Protein AF-A0A0H3CGR9-F1 (afdb_monomer_lite)

InterPro domains:
  IPR025317 Protein of unknown function DUF4222 [PF13973] (3-52)

Sequence (67 aa):
MFRIIQPNTWHADPHGAPCKILRATHEVIHYIRNGRTCIASMGRFNQDFEPLTKAEAERIAEEIETA

Radius of gyration: 11.43 Å; chains: 1; bounding box: 30×27×22 Å

pLDDT: mean 92.09, std 7.53, range [61.84, 97.81]

Foldseek 3Di:
DDDDDDAQFWKAFLVRFIWGWHDDDQFKTWIDTPNDIDMDTPVCCVVGIGGDDPVSNVVVVVVVVVD

Secondary structure (DSSP, 8-state):
------TT-EEE-TTS-EEEEEEE-SSEEEEEETTEEEEEEHHHHHHH-EEE-HHHHHHHHHHHHH-

Organism: Enterobacter cloacae subsp. cloacae (strain ATCC 13047 / DSM 30054 / NBRC 13535 / NCTC 10005 / WDCM 00083 / NCDC 279-56) (NCBI:txid716541)

Structure (mmCIF, N/CA/C/O backbone):
data_AF-A0A0H3CGR9-F1
#
_entry.id   AF-A0A0H3CGR9-F1
#
loop_
_atom_site.group_PDB
_atom_site.id
_atom_site.type_symbol
_atom_site.label_atom_id
_atom_site.label_alt_id
_atom_site.label_comp_id
_atom_site.label_asym_id
_atom_site.label_entity_id
_atom_site.label_seq_id
_atom_site.pdbx_PDB_ins_code
_atom_site.Cartn_x
_atom_site.Cartn_y
_atom_site.Cartn_z
_atom_site.occupancy
_atom_site.B_iso_or_equiv
_atom_site.auth_seq_id
_atom_site.auth_comp_id
_atom_site.auth_asym_id
_atom_site.auth_atom_id
_atom_site.pdbx_PDB_model_num
ATOM 1 N N . MET A 1 1 ? 17.098 -4.004 2.168 1.00 63.22 1 MET A N 1
ATOM 2 C CA . MET A 1 1 ? 16.453 -5.249 2.645 1.00 63.22 1 MET A CA 1
ATOM 3 C C . MET A 1 1 ? 15.427 -5.662 1.601 1.00 63.22 1 MET A C 1
ATOM 5 O O . MET A 1 1 ? 14.650 -4.809 1.198 1.00 63.22 1 MET A O 1
ATOM 9 N N . PHE A 1 2 ? 15.454 -6.898 1.098 1.00 61.84 2 PHE A N 1
ATOM 10 C CA . PHE A 1 2 ? 14.410 -7.376 0.182 1.00 61.84 2 PHE A CA 1
ATOM 11 C C . PHE A 1 2 ? 13.150 -7.683 0.997 1.00 61.84 2 PHE A C 1
ATOM 13 O O . PHE A 1 2 ? 13.199 -8.502 1.912 1.00 61.84 2 PHE A O 1
ATOM 20 N N . ARG A 1 3 ? 12.037 -7.016 0.686 1.00 76.69 3 ARG A N 1
ATOM 21 C CA . ARG A 1 3 ? 10.731 -7.279 1.294 1.00 76.69 3 ARG A CA 1
ATOM 22 C C . ARG A 1 3 ? 9.851 -8.031 0.302 1.00 76.69 3 ARG A C 1
ATOM 24 O O . ARG A 1 3 ? 9.759 -7.652 -0.862 1.00 76.69 3 ARG A O 1
ATOM 31 N N . ILE A 1 4 ? 9.182 -9.082 0.772 1.00 84.31 4 ILE A N 1
ATOM 32 C CA . ILE A 1 4 ? 8.128 -9.745 0.001 1.00 84.31 4 ILE A CA 1
ATOM 33 C C . ILE A 1 4 ? 6.889 -8.848 0.059 1.00 84.31 4 ILE A C 1
ATOM 35 O O . ILE A 1 4 ? 6.363 -8.582 1.140 1.00 84.31 4 ILE A O 1
ATOM 39 N N . ILE A 1 5 ? 6.442 -8.367 -1.099 1.00 91.19 5 ILE A N 1
ATOM 40 C CA . ILE A 1 5 ? 5.257 -7.515 -1.230 1.00 91.19 5 ILE A CA 1
ATOM 41 C C . ILE A 1 5 ? 4.140 -8.365 -1.813 1.00 91.19 5 ILE A C 1
ATOM 43 O O . ILE A 1 5 ? 4.274 -8.924 -2.902 1.00 91.19 5 ILE A O 1
ATOM 47 N N . GLN A 1 6 ? 3.052 -8.488 -1.060 1.00 91.81 6 GLN A N 1
ATOM 48 C CA . GLN A 1 6 ? 1.927 -9.343 -1.412 1.00 91.81 6 GLN A CA 1
ATOM 49 C C . GLN A 1 6 ? 0.723 -8.493 -1.837 1.00 91.81 6 GLN A C 1
ATOM 51 O O . GLN A 1 6 ? 0.524 -7.394 -1.322 1.00 91.81 6 GLN A O 1
ATOM 56 N N . PRO A 1 7 ? -0.113 -8.974 -2.768 1.00 95.06 7 PRO A N 1
ATOM 57 C CA . PRO A 1 7 ? -1.412 -8.363 -3.021 1.00 95.06 7 PRO A CA 1
ATOM 58 C C . PRO A 1 7 ? -2.263 -8.290 -1.746 1.00 95.06 7 PRO A C 1
ATOM 60 O O . PRO A 1 7 ? -2.163 -9.151 -0.874 1.00 95.06 7 PRO A O 1
ATOM 63 N N . ASN A 1 8 ? -3.144 -7.294 -1.667 1.00 95.44 8 ASN A N 1
ATOM 64 C CA . ASN A 1 8 ? -4.025 -7.026 -0.524 1.00 95.44 8 ASN A CA 1
ATOM 65 C C . ASN A 1 8 ? -3.327 -6.656 0.798 1.00 95.44 8 ASN A C 1
ATOM 67 O O . ASN A 1 8 ? -3.998 -6.611 1.830 1.00 95.44 8 ASN A O 1
ATOM 71 N N . THR A 1 9 ? -2.032 -6.331 0.785 1.00 96.25 9 THR A N 1
ATOM 72 C CA . THR A 1 9 ? -1.364 -5.700 1.934 1.00 96.25 9 THR A CA 1
ATOM 73 C C . THR A 1 9 ? -1.498 -4.181 1.895 1.00 96.25 9 THR A C 1
ATOM 75 O O . THR A 1 9 ? -1.798 -3.593 0.850 1.00 96.25 9 THR A O 1
ATOM 78 N N . TRP A 1 10 ? -1.270 -3.551 3.048 1.00 96.88 10 TRP A N 1
ATOM 79 C CA . TRP A 1 10 ? -1.376 -2.108 3.235 1.00 96.88 10 TRP A CA 1
ATOM 80 C C . TRP A 1 10 ? -0.021 -1.485 3.545 1.00 96.88 10 TRP A C 1
ATOM 82 O O . TRP A 1 10 ? 0.835 -2.101 4.184 1.00 96.88 10 TRP A O 1
ATOM 92 N N . HIS A 1 11 ? 0.170 -0.271 3.044 1.00 96.81 11 HIS A N 1
ATOM 93 C CA . HIS A 1 11 ? 1.381 0.515 3.221 1.00 96.81 11 HIS A CA 1
ATOM 94 C C . HIS A 1 11 ? 1.051 2.001 3.330 1.00 96.81 11 HIS A C 1
ATOM 96 O O . HIS A 1 11 ? 0.045 2.435 2.776 1.00 96.81 11 HIS A O 1
ATOM 102 N N . ALA A 1 12 ? 1.896 2.773 4.001 1.00 96.31 12 ALA A N 1
ATOM 103 C CA . ALA A 1 12 ? 1.850 4.230 3.963 1.00 96.31 12 ALA A CA 1
ATOM 104 C C . ALA A 1 12 ? 2.756 4.731 2.835 1.00 96.31 12 ALA A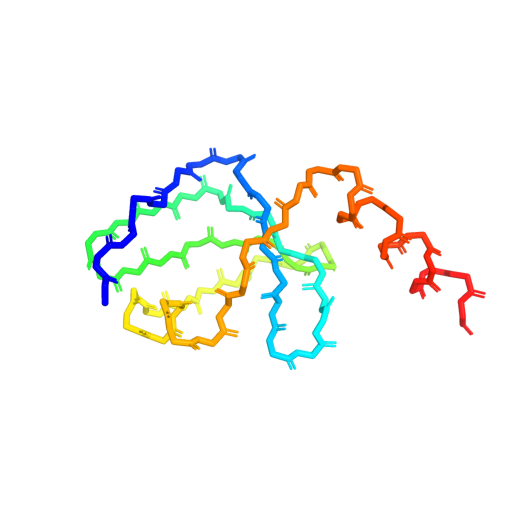 C 1
ATOM 106 O O . ALA A 1 12 ? 3.857 4.207 2.663 1.00 96.31 12 ALA A O 1
ATOM 107 N N . ASP A 1 13 ? 2.311 5.727 2.072 1.00 95.12 13 ASP A N 1
ATOM 108 C CA . ASP A 1 13 ? 3.206 6.473 1.184 1.00 95.12 13 ASP A CA 1
ATOM 109 C C . ASP A 1 13 ? 4.055 7.500 1.973 1.00 95.12 13 ASP A C 1
ATOM 111 O O . ASP A 1 13 ? 3.834 7.680 3.174 1.00 95.12 13 ASP A O 1
ATOM 115 N N . PRO A 1 14 ? 4.998 8.221 1.333 1.00 94.75 14 PRO A N 1
ATOM 116 C CA . PRO A 1 14 ? 5.820 9.239 2.003 1.00 94.75 14 PRO A CA 1
ATOM 117 C C . PRO A 1 14 ? 5.058 10.372 2.696 1.00 94.75 14 PRO A C 1
ATOM 119 O O . PRO A 1 14 ? 5.646 11.121 3.472 1.00 94.75 14 PRO A O 1
ATOM 122 N N . HIS A 1 15 ? 3.773 10.543 2.386 1.00 92.06 15 HIS A N 1
ATOM 123 C CA . HIS A 1 15 ? 2.904 11.548 2.987 1.00 92.06 15 HIS A CA 1
ATOM 124 C C . HIS A 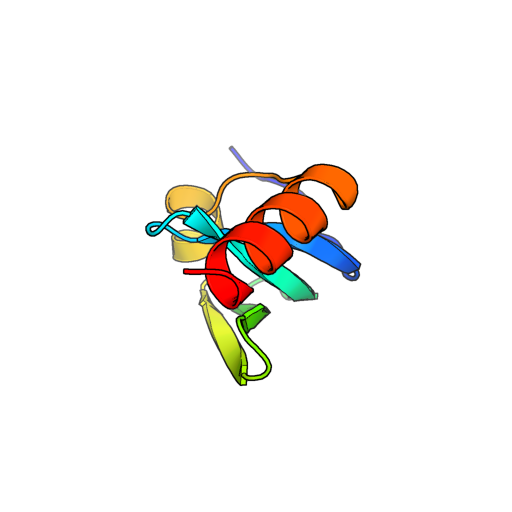1 15 ? 1.992 10.953 4.070 1.00 92.06 15 HIS A C 1
ATOM 126 O O . HIS A 1 15 ? 1.125 11.655 4.582 1.00 92.06 15 HIS A O 1
ATOM 132 N N . GLY A 1 16 ? 2.170 9.673 4.414 1.00 92.62 16 GLY A N 1
ATOM 133 C CA . GLY A 1 16 ? 1.352 8.957 5.389 1.00 92.62 16 GLY A CA 1
ATOM 134 C C . GLY A 1 16 ? 0.025 8.440 4.832 1.00 92.62 16 GLY A C 1
ATOM 135 O O . GLY A 1 16 ? -0.753 7.859 5.583 1.00 92.62 16 GLY A O 1
ATOM 136 N N . ALA A 1 17 ? -0.257 8.610 3.536 1.00 94.69 17 ALA A N 1
ATOM 137 C CA . ALA A 1 17 ? -1.538 8.204 2.973 1.00 94.69 17 ALA A CA 1
ATOM 138 C C . ALA A 1 17 ? -1.601 6.676 2.780 1.00 94.69 17 ALA A C 1
ATOM 140 O O . ALA A 1 17 ? -0.663 6.078 2.231 1.00 94.69 17 ALA A O 1
ATOM 141 N N . PRO A 1 18 ? -2.713 6.026 3.170 1.00 96.81 18 PRO A N 1
ATOM 142 C CA . PRO A 1 18 ? -2.848 4.585 3.075 1.00 96.81 18 PRO A CA 1
ATOM 143 C C . PRO A 1 18 ? -2.940 4.133 1.615 1.00 96.81 18 PRO A C 1
ATOM 145 O O . PRO A 1 18 ? -3.699 4.657 0.796 1.00 96.81 18 PRO A O 1
ATOM 148 N N . CYS A 1 19 ? -2.162 3.105 1.302 1.00 96.75 19 CYS A N 1
ATOM 149 C CA . CYS A 1 19 ? -2.046 2.485 -0.004 1.00 96.75 19 CYS A CA 1
ATOM 150 C C . CYS A 1 19 ? -2.329 0.987 0.111 1.00 96.75 19 CYS A C 1
ATOM 152 O O . CYS A 1 19 ? -1.706 0.297 0.920 1.00 96.75 19 CYS A O 1
ATOM 154 N N . LYS A 1 20 ? -3.214 0.457 -0.738 1.00 97.50 20 LYS A N 1
ATOM 155 C CA . LYS A 1 20 ? -3.467 -0.990 -0.826 1.00 97.50 20 LYS A CA 1
ATOM 156 C C . LYS A 1 20 ? -2.825 -1.575 -2.074 1.00 97.50 20 LYS A C 1
ATOM 158 O O . LYS A 1 20 ? -3.052 -1.086 -3.181 1.00 97.50 20 LYS A O 1
ATOM 163 N N . ILE A 1 21 ? -2.070 -2.658 -1.913 1.00 97.50 21 ILE A N 1
ATOM 164 C CA . ILE A 1 21 ? -1.412 -3.336 -3.032 1.00 97.50 21 ILE A CA 1
ATOM 165 C C . ILE A 1 21 ? -2.429 -4.128 -3.846 1.00 97.50 21 ILE A C 1
ATOM 167 O O . ILE A 1 21 ? -3.157 -4.966 -3.315 1.00 97.50 21 ILE A O 1
ATOM 171 N N . LEU A 1 22 ? -2.448 -3.880 -5.153 1.00 97.50 22 LEU A N 1
ATOM 172 C CA . LEU A 1 22 ? -3.280 -4.603 -6.113 1.00 97.50 22 LEU A CA 1
ATOM 173 C C . LEU A 1 22 ? -2.500 -5.764 -6.732 1.00 97.50 22 LEU A C 1
ATOM 175 O O . LEU A 1 22 ? -2.980 -6.892 -6.773 1.00 97.50 22 LEU A O 1
ATOM 179 N N . ARG A 1 23 ? -1.277 -5.486 -7.198 1.00 96.12 23 ARG A N 1
ATOM 180 C CA . ARG A 1 23 ? -0.345 -6.483 -7.739 1.00 96.12 23 ARG A CA 1
ATOM 181 C C . ARG A 1 23 ? 1.098 -6.018 -7.577 1.00 96.12 23 ARG A C 1
ATOM 183 O O . ARG A 1 23 ? 1.369 -4.821 -7.640 1.00 96.12 23 ARG A O 1
ATOM 190 N N . ALA A 1 24 ? 2.016 -6.967 -7.445 1.00 94.19 24 ALA A N 1
ATOM 191 C CA . ALA A 1 24 ? 3.451 -6.715 -7.420 1.00 94.19 24 ALA A CA 1
ATOM 192 C C . ALA A 1 24 ? 4.153 -7.604 -8.451 1.00 94.19 24 ALA A C 1
ATOM 194 O O . ALA A 1 24 ? 3.814 -8.774 -8.620 1.00 94.19 24 ALA A O 1
ATOM 195 N N . THR A 1 25 ? 5.115 -7.023 -9.155 1.00 91.94 25 THR A N 1
ATOM 196 C CA . THR A 1 25 ? 6.060 -7.717 -10.036 1.00 91.94 25 THR A CA 1
ATOM 197 C C . THR A 1 25 ? 7.478 -7.446 -9.532 1.00 91.94 25 THR A C 1
ATOM 199 O O . THR A 1 25 ? 7.659 -6.715 -8.560 1.00 91.94 25 THR A O 1
ATOM 202 N N . HIS A 1 26 ? 8.496 -8.007 -10.184 1.00 89.12 26 HIS A N 1
ATOM 203 C CA . HIS A 1 26 ? 9.889 -7.742 -9.818 1.00 89.12 26 HIS A CA 1
ATOM 204 C C . HIS A 1 26 ? 10.356 -6.318 -10.177 1.00 89.12 26 HIS A C 1
ATOM 206 O O . HIS A 1 26 ? 11.343 -5.851 -9.617 1.00 89.12 26 HIS A O 1
ATOM 212 N N . GLU A 1 27 ? 9.642 -5.608 -11.058 1.00 92.88 27 GLU A N 1
ATOM 213 C CA . GLU A 1 27 ? 10.006 -4.250 -11.488 1.00 92.88 27 GLU A CA 1
ATOM 214 C C . GLU A 1 27 ? 9.110 -3.182 -10.869 1.00 92.88 27 GLU A C 1
ATOM 216 O O . GLU A 1 27 ? 9.593 -2.135 -10.436 1.00 92.88 27 GLU A O 1
ATOM 221 N N . VAL A 1 28 ? 7.801 -3.442 -10.826 1.00 95.88 28 VAL A N 1
ATOM 222 C CA . VAL A 1 28 ? 6.782 -2.454 -10.458 1.00 95.88 28 VAL A CA 1
ATOM 223 C C . VAL A 1 28 ? 5.710 -3.021 -9.538 1.00 95.88 28 VAL A C 1
ATOM 225 O O . VAL A 1 28 ? 5.370 -4.208 -9.581 1.00 95.88 28 VAL A O 1
ATOM 228 N N . ILE A 1 29 ? 5.123 -2.127 -8.751 1.00 96.62 29 ILE A N 1
ATOM 229 C CA . ILE A 1 29 ? 3.990 -2.377 -7.869 1.00 96.62 29 ILE A CA 1
ATOM 230 C C . ILE A 1 29 ? 2.841 -1.483 -8.297 1.00 96.62 29 ILE A C 1
ATOM 232 O O . ILE A 1 29 ? 3.005 -0.279 -8.493 1.00 96.62 29 ILE A O 1
ATOM 236 N N . HIS A 1 30 ? 1.665 -2.088 -8.391 1.00 97.81 30 HIS A N 1
ATOM 237 C CA . HIS A 1 30 ? 0.409 -1.393 -8.599 1.00 97.81 30 HIS A CA 1
ATOM 238 C C . HIS A 1 30 ? -0.329 -1.336 -7.273 1.00 97.81 30 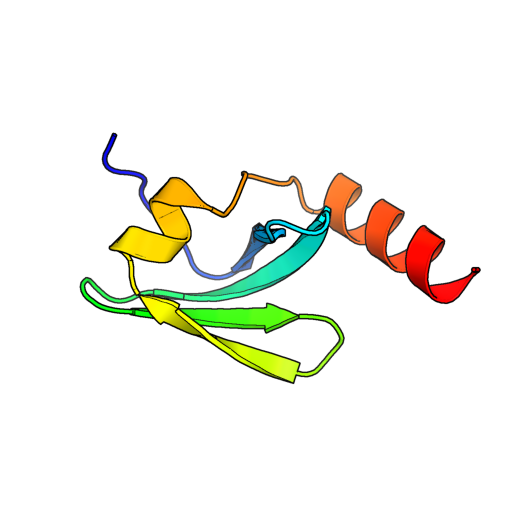HIS A C 1
ATOM 240 O O . HIS A 1 30 ? -0.547 -2.367 -6.630 1.00 97.81 30 HIS A O 1
ATOM 246 N N . TYR A 1 31 ? -0.744 -0.140 -6.891 1.00 97.50 31 TYR A N 1
ATOM 247 C CA . TYR A 1 31 ? -1.457 0.103 -5.649 1.00 97.50 31 TYR A CA 1
ATOM 248 C C . TYR A 1 31 ? -2.592 1.092 -5.881 1.00 97.50 31 TYR A C 1
ATOM 250 O O . TYR A 1 31 ? -2.619 1.796 -6.889 1.00 97.50 31 TYR A O 1
ATOM 258 N N . ILE A 1 32 ? -3.544 1.126 -4.957 1.00 97.00 32 ILE A N 1
ATOM 259 C CA . ILE A 1 32 ? -4.590 2.142 -4.918 1.00 97.00 32 ILE A CA 1
ATOM 260 C C . ILE A 1 32 ? -4.323 3.095 -3.758 1.00 97.00 32 ILE A C 1
ATOM 262 O O . ILE A 1 32 ? -4.013 2.645 -2.655 1.00 97.00 32 ILE A O 1
ATOM 266 N N . ARG A 1 33 ? -4.445 4.396 -4.018 1.00 94.75 33 ARG A N 1
ATOM 267 C CA . ARG A 1 33 ? -4.356 5.476 -3.030 1.00 94.75 33 ARG A CA 1
ATOM 268 C C . ARG A 1 33 ? -5.527 6.424 -3.248 1.00 94.75 33 ARG A C 1
ATOM 270 O O . ARG A 1 33 ? -5.693 6.924 -4.360 1.00 94.75 33 ARG A O 1
ATOM 277 N N . ASN A 1 34 ? -6.346 6.655 -2.223 1.00 90.00 34 ASN A N 1
ATOM 278 C CA . ASN A 1 34 ? -7.525 7.537 -2.278 1.00 90.00 34 ASN A CA 1
ATOM 279 C C . ASN A 1 34 ? -8.395 7.293 -3.533 1.00 90.00 34 ASN A C 1
ATOM 281 O O . ASN A 1 34 ? -8.695 8.211 -4.295 1.00 90.00 34 ASN A O 1
ATOM 285 N N . GLY A 1 35 ? -8.701 6.023 -3.825 1.00 90.75 35 GLY A N 1
ATOM 286 C CA . GLY A 1 35 ? -9.507 5.622 -4.986 1.00 90.75 35 GLY A CA 1
ATOM 287 C C . GLY A 1 35 ? -8.795 5.646 -6.349 1.00 90.75 35 GLY A C 1
ATOM 288 O O . GLY A 1 35 ? -9.387 5.244 -7.349 1.00 90.75 35 GLY A O 1
ATOM 289 N N . ARG A 1 36 ? -7.528 6.074 -6.428 1.00 94.25 36 ARG A N 1
ATOM 290 C CA . ARG A 1 36 ? -6.758 6.154 -7.682 1.00 94.25 36 ARG A CA 1
ATOM 291 C C . ARG A 1 36 ? -5.733 5.036 -7.781 1.00 94.25 36 ARG A C 1
ATOM 293 O O . ARG A 1 36 ? -4.996 4.783 -6.834 1.00 94.25 36 ARG A O 1
ATOM 300 N N . THR A 1 37 ? -5.661 4.392 -8.944 1.00 96.50 37 THR A N 1
ATOM 301 C CA . THR A 1 37 ? -4.606 3.410 -9.224 1.00 96.50 37 THR A CA 1
ATOM 302 C C . THR A 1 37 ? -3.303 4.133 -9.543 1.00 96.50 37 THR A C 1
ATOM 304 O O . THR A 1 37 ? -3.260 5.007 -10.408 1.00 96.50 37 THR A O 1
ATOM 307 N N . CYS A 1 38 ? -2.236 3.740 -8.862 1.00 96.94 38 CYS A N 1
ATOM 308 C CA . CYS A 1 38 ? -0.897 4.284 -8.997 1.00 96.94 38 CYS A CA 1
ATOM 309 C C . CYS A 1 38 ? 0.113 3.157 -9.247 1.00 96.94 38 CYS A C 1
ATOM 311 O O . CYS A 1 38 ? -0.156 1.977 -8.998 1.00 96.94 38 CYS A O 1
ATOM 313 N N . ILE A 1 39 ? 1.281 3.532 -9.768 1.00 97.19 39 ILE A N 1
ATOM 314 C CA . ILE A 1 39 ? 2.382 2.617 -10.076 1.00 97.19 39 ILE A CA 1
ATOM 315 C C . ILE A 1 39 ? 3.664 3.197 -9.483 1.00 97.19 39 ILE A C 1
ATOM 317 O O . ILE A 1 39 ? 3.926 4.391 -9.616 1.00 97.19 39 ILE A O 1
ATOM 321 N N . ALA A 1 40 ? 4.463 2.352 -8.839 1.00 96.50 40 ALA A N 1
ATOM 322 C CA . ALA A 1 40 ? 5.813 2.683 -8.396 1.00 96.50 40 ALA A CA 1
ATOM 323 C C . ALA A 1 40 ? 6.778 1.560 -8.785 1.00 96.50 40 ALA A C 1
ATOM 325 O O . ALA A 1 40 ? 6.371 0.403 -8.893 1.00 96.50 40 ALA A O 1
ATOM 326 N N . SER A 1 41 ? 8.057 1.886 -8.981 1.00 95.88 41 SER A N 1
ATOM 327 C CA . SER A 1 41 ? 9.089 0.856 -9.108 1.00 95.88 41 SER A CA 1
ATOM 328 C C . SER A 1 41 ? 9.280 0.124 -7.777 1.00 95.88 41 SER A C 1
ATOM 330 O O . SER A 1 41 ? 9.085 0.707 -6.708 1.00 95.88 41 SER A O 1
ATOM 332 N N . MET A 1 42 ? 9.716 -1.136 -7.828 1.00 94.00 42 MET A N 1
ATOM 333 C CA . MET A 1 42 ? 10.073 -1.915 -6.636 1.00 94.00 42 MET A CA 1
ATOM 334 C C . MET A 1 42 ? 11.127 -1.202 -5.784 1.00 94.00 42 MET A C 1
ATOM 336 O O . MET A 1 42 ? 11.041 -1.223 -4.559 1.00 94.00 42 MET A O 1
ATOM 340 N N . GLY A 1 43 ? 12.110 -0.553 -6.418 1.00 94.12 43 GLY A N 1
ATOM 341 C CA . GLY A 1 43 ? 13.155 0.198 -5.719 1.00 94.12 43 GLY A CA 1
ATOM 342 C C . GLY A 1 43 ? 12.584 1.368 -4.922 1.00 94.12 43 GLY A C 1
ATOM 343 O O . GLY A 1 43 ? 12.801 1.445 -3.716 1.00 94.12 43 GLY A O 1
ATOM 344 N N . ARG A 1 44 ? 11.782 2.218 -5.578 1.00 94.25 44 ARG A N 1
ATOM 345 C CA . ARG A 1 44 ? 11.134 3.359 -4.922 1.00 94.25 44 ARG A CA 1
ATOM 346 C C . ARG A 1 44 ? 10.239 2.895 -3.783 1.00 94.25 44 ARG A C 1
ATOM 348 O O . ARG A 1 44 ? 10.307 3.425 -2.688 1.00 94.25 44 ARG A O 1
ATOM 355 N N . PHE A 1 45 ? 9.426 1.876 -4.028 1.00 95.06 45 PHE A N 1
ATOM 356 C CA . PHE A 1 45 ? 8.475 1.410 -3.034 1.00 95.06 45 PHE A CA 1
ATOM 357 C C . PHE A 1 45 ? 9.153 0.857 -1.776 1.00 95.06 45 PHE A C 1
ATOM 359 O O . PHE A 1 45 ? 8.730 1.163 -0.671 1.00 95.06 45 PHE A O 1
ATOM 366 N N . ASN A 1 46 ? 10.232 0.084 -1.923 1.00 93.06 46 ASN A N 1
ATOM 367 C CA . ASN A 1 46 ? 10.974 -0.435 -0.769 1.00 93.06 46 ASN A CA 1
ATOM 368 C C . ASN A 1 46 ? 11.685 0.655 0.048 1.00 93.06 46 ASN A C 1
ATOM 370 O O . ASN A 1 46 ? 12.024 0.398 1.198 1.00 93.06 46 ASN A O 1
ATOM 374 N N . GLN A 1 47 ? 11.968 1.813 -0.554 1.00 93.88 47 GLN A N 1
ATOM 375 C CA . GLN A 1 47 ? 12.642 2.931 0.107 1.00 93.88 47 GLN A CA 1
ATOM 376 C C . GLN A 1 47 ? 11.651 3.890 0.774 1.00 93.88 47 GLN A C 1
ATOM 378 O O . GLN A 1 47 ? 11.927 4.394 1.856 1.00 93.88 47 GLN A O 1
ATOM 383 N N . ASP A 1 48 ? 10.530 4.148 0.105 1.00 95.19 48 ASP A N 1
ATOM 384 C CA . ASP A 1 48 ? 9.637 5.262 0.416 1.00 95.19 48 ASP A CA 1
ATOM 385 C C . ASP A 1 48 ? 8.368 4.830 1.175 1.00 95.19 48 ASP A C 1
ATOM 387 O O . ASP A 1 48 ? 7.688 5.682 1.742 1.00 95.19 48 ASP A O 1
ATOM 391 N N . PHE A 1 49 ? 7.995 3.542 1.132 1.00 95.56 49 PHE A N 1
ATOM 392 C CA . PHE A 1 49 ? 6.709 3.062 1.647 1.00 95.56 49 PHE A CA 1
ATOM 393 C C . PHE A 1 49 ? 6.874 2.157 2.862 1.00 95.56 49 PHE A C 1
ATOM 395 O O . PHE A 1 49 ? 7.520 1.106 2.809 1.00 95.56 49 PHE A O 1
ATOM 402 N N . GLU A 1 50 ? 6.149 2.490 3.924 1.00 95.50 50 GLU A N 1
ATOM 403 C CA . GLU A 1 50 ? 6.196 1.760 5.188 1.00 95.50 50 GLU A CA 1
ATOM 404 C C . GLU A 1 50 ? 5.058 0.733 5.300 1.00 95.50 50 GLU A C 1
ATOM 406 O O . GLU A 1 50 ? 3.980 0.948 4.746 1.00 95.50 50 GLU A O 1
ATOM 411 N N . PRO A 1 51 ? 5.261 -0.426 5.964 1.00 94.88 51 PRO A N 1
ATOM 412 C CA . PRO A 1 51 ? 4.174 -1.357 6.265 1.00 94.88 51 PRO A CA 1
ATOM 413 C C . PRO A 1 51 ? 3.060 -0.681 7.068 1.00 94.88 5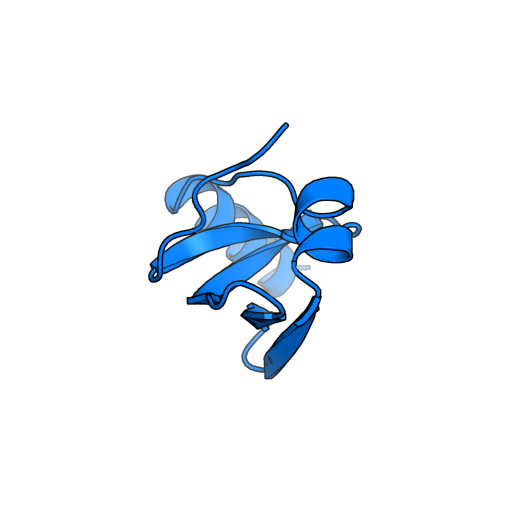1 PRO A C 1
ATOM 415 O O . PRO A 1 51 ? 3.344 0.009 8.038 1.00 94.88 51 PRO A O 1
ATOM 418 N N . LEU A 1 52 ? 1.806 -0.993 6.741 1.00 95.44 52 LEU A N 1
ATOM 419 C CA . LEU A 1 52 ? 0.660 -0.722 7.606 1.00 95.44 52 LEU A CA 1
ATOM 420 C C . LEU A 1 52 ? -0.162 -1.992 7.813 1.00 95.44 52 LEU A C 1
ATOM 422 O O . LEU A 1 52 ? -0.283 -2.844 6.925 1.00 95.44 52 LEU A O 1
ATOM 426 N N . THR A 1 53 ? -0.783 -2.101 8.980 1.00 95.81 53 THR A N 1
ATOM 427 C CA . THR A 1 53 ? -1.900 -3.022 9.174 1.00 95.81 53 THR A CA 1
ATOM 428 C C . THR A 1 53 ? -3.158 -2.469 8.506 1.00 95.81 53 THR A C 1
ATOM 430 O O . THR A 1 53 ? -3.305 -1.265 8.290 1.00 95.81 53 THR A O 1
ATOM 433 N N . LYS A 1 54 ? -4.111 -3.356 8.202 1.00 94.31 54 LYS A N 1
ATOM 434 C CA . LYS A 1 54 ? -5.417 -2.944 7.673 1.00 94.31 54 LYS A CA 1
ATOM 435 C C . LYS A 1 54 ? -6.123 -1.955 8.615 1.00 94.31 54 LYS A C 1
ATOM 437 O O . LYS A 1 54 ? -6.640 -0.952 8.146 1.00 94.31 54 LYS A O 1
ATOM 442 N N . ALA A 1 55 ? -6.087 -2.218 9.923 1.00 95.19 55 ALA A N 1
ATOM 443 C CA . ALA A 1 55 ? -6.729 -1.368 10.924 1.00 95.19 55 ALA A CA 1
ATOM 444 C C . ALA A 1 55 ? -6.100 0.034 10.994 1.00 95.19 55 ALA A C 1
ATOM 446 O O . ALA A 1 55 ? -6.810 1.022 11.137 1.00 95.19 55 ALA A O 1
ATOM 447 N N . GLU A 1 56 ? -4.774 0.150 10.870 1.00 95.69 56 GLU A N 1
ATOM 448 C CA . GLU A 1 56 ? -4.117 1.461 10.793 1.00 95.69 56 GLU A CA 1
ATOM 449 C C . GLU A 1 56 ? -4.495 2.211 9.520 1.00 95.69 56 GLU A C 1
ATOM 451 O O . GLU A 1 56 ? -4.814 3.392 9.593 1.00 95.69 56 GLU A O 1
ATOM 456 N N . ALA A 1 57 ? -4.509 1.528 8.374 1.00 94.38 57 ALA A N 1
ATOM 457 C CA . ALA A 1 57 ? -4.881 2.145 7.109 1.00 94.38 57 ALA A CA 1
ATOM 458 C C . ALA A 1 57 ? -6.328 2.669 7.107 1.00 94.38 57 ALA A C 1
ATOM 460 O O . ALA A 1 57 ? -6.571 3.753 6.585 1.00 94.38 57 ALA A O 1
ATOM 461 N N . GLU A 1 58 ? -7.266 1.924 7.701 1.00 92.94 58 GLU A N 1
ATOM 462 C CA . GLU A 1 58 ? -8.668 2.340 7.842 1.00 92.94 58 GLU A CA 1
ATOM 463 C C . GLU A 1 58 ? -8.802 3.571 8.749 1.00 92.94 58 GLU A C 1
ATOM 465 O O . GLU A 1 58 ? -9.433 4.541 8.344 1.00 92.94 58 GLU A O 1
ATOM 470 N N . ARG A 1 59 ? -8.119 3.599 9.905 1.00 93.38 59 ARG A N 1
ATOM 471 C CA . ARG A 1 59 ? -8.114 4.781 10.789 1.00 93.38 59 ARG A CA 1
ATOM 472 C C . ARG A 1 59 ? -7.565 6.030 10.098 1.00 93.38 59 ARG A C 1
ATOM 474 O O . ARG A 1 59 ? -8.179 7.084 10.175 1.00 93.38 59 ARG A O 1
ATOM 481 N N . ILE A 1 60 ? -6.438 5.909 9.391 1.00 91.69 60 ILE A N 1
ATOM 482 C CA . ILE A 1 60 ? -5.843 7.049 8.674 1.00 91.69 60 ILE A CA 1
ATOM 483 C C . ILE A 1 60 ? -6.781 7.531 7.558 1.00 91.69 60 ILE A C 1
ATOM 485 O O . ILE A 1 60 ? -6.905 8.731 7.331 1.00 91.69 60 ILE A O 1
ATOM 489 N N . ALA A 1 61 ? -7.450 6.613 6.852 1.00 88.19 61 ALA A N 1
ATOM 490 C CA . ALA A 1 61 ? -8.412 6.986 5.819 1.00 88.19 61 ALA A CA 1
ATOM 491 C C . ALA A 1 61 ? -9.605 7.763 6.404 1.00 88.19 61 ALA A C 1
ATOM 493 O O . ALA A 1 61 ? -9.969 8.797 5.851 1.00 88.19 61 ALA A O 1
ATOM 494 N N . GLU A 1 62 ? -10.157 7.315 7.537 1.00 88.31 62 GLU A N 1
ATOM 495 C CA . GLU A 1 62 ? -11.238 8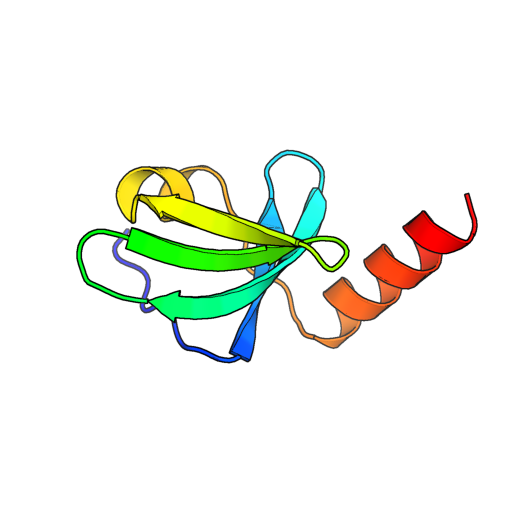.015 8.247 1.00 88.31 62 GLU A CA 1
ATOM 496 C C . GLU A 1 62 ? -10.803 9.410 8.732 1.00 88.31 62 GLU A C 1
ATOM 498 O O . GLU A 1 62 ? -11.547 10.380 8.579 1.00 88.31 62 GLU A O 1
ATOM 503 N N . GLU A 1 63 ? -9.585 9.543 9.265 1.00 87.62 63 GLU A N 1
ATOM 504 C CA . GLU A 1 63 ? -9.024 10.836 9.687 1.00 87.62 63 GLU A CA 1
ATOM 505 C C . GLU A 1 63 ? -8.855 11.810 8.509 1.00 87.62 63 GLU A C 1
ATOM 507 O O . GLU A 1 63 ? -9.125 13.000 8.648 1.00 87.62 63 GLU A O 1
ATOM 512 N N . ILE A 1 64 ? -8.451 11.320 7.332 1.00 83.94 64 ILE A N 1
ATOM 513 C CA . ILE A 1 64 ? -8.312 12.145 6.122 1.00 83.94 64 ILE A CA 1
ATOM 514 C C . ILE A 1 64 ? -9.680 12.568 5.568 1.00 83.94 64 ILE A C 1
ATOM 516 O O . ILE A 1 64 ? -9.805 13.681 5.068 1.00 83.94 64 ILE A O 1
ATOM 520 N N . GLU A 1 65 ? -10.695 11.701 5.618 1.00 79.44 65 GLU A N 1
ATOM 521 C CA . GLU A 1 65 ? -12.046 12.025 5.132 1.00 79.44 65 GLU A CA 1
ATOM 522 C C . GLU A 1 65 ? -12.795 13.015 6.038 1.00 79.44 65 GLU A C 1
ATOM 524 O O . GLU A 1 65 ? -13.717 13.689 5.578 1.00 79.44 65 GLU A O 1
ATOM 529 N N . THR A 1 66 ? -12.415 13.105 7.316 1.00 78.62 66 THR A N 1
ATOM 530 C CA . THR A 1 66 ? -13.064 13.970 8.317 1.00 78.62 66 THR A CA 1
ATOM 531 C C . THR A 1 66 ? -12.383 15.329 8.519 1.00 78.62 66 THR A C 1
ATOM 533 O O . THR A 1 66 ? -12.935 16.166 9.240 1.00 78.62 66 THR A O 1
ATOM 536 N N . ALA A 1 67 ? 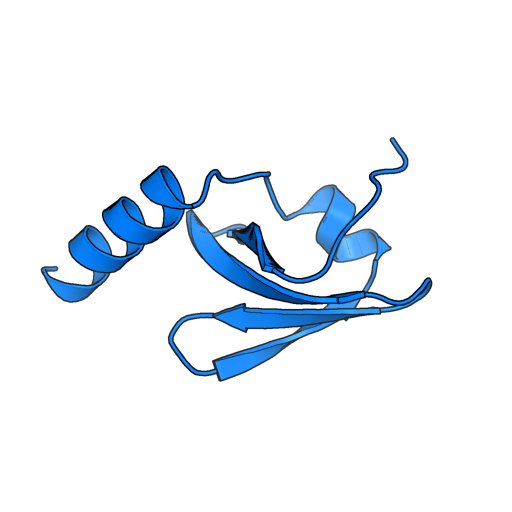-11.231 15.562 7.879 1.00 66.81 67 ALA A N 1
ATOM 537 C CA . ALA A 1 67 ? -10.466 16.815 7.903 1.00 66.81 67 ALA A CA 1
ATOM 538 C C . ALA A 1 67 ? -10.840 17.767 6.754 1.00 66.81 67 ALA A C 1
ATOM 540 O O . ALA A 1 67 ? -10.906 18.991 7.017 1.00 66.81 67 ALA A O 1
#